Protein AF-D0LXG3-F1 (afdb_monomer_lite)

pLDDT: mean 83.16, std 20.96, range [36.25, 98.62]

Secondary structure (DSSP, 8-state):
--S------SHHHHHHHHHHTT-SHHHHHHHHHHHHHHHHHHHHTTT-TTHHHHHHHHHHHHHHHIIIIII-S--GGGT-HHHHHHHHHHHHHHHHTT--HHHHHHHHHHHHHHHHHHTSSSS------------------

InterPro domains:
  IPR009305 2-hydroxy-palmitic acid dioxygenase Mpo1-like [PF06127] (8-100)

Radius of gyration: 25.99 Å; chains: 1; bounding box: 91×29×63 Å

Structure (mmCIF, N/CA/C/O backbone):
data_AF-D0LXG3-F1
#
_entry.id   AF-D0LXG3-F1
#
loop_
_atom_site.group_PDB
_atom_site.id
_atom_site.type_symbol
_atom_site.label_atom_id
_atom_site.label_alt_id
_atom_site.label_comp_id
_atom_site.label_asym_id
_atom_site.label_entity_id
_atom_site.label_seq_id
_atom_site.pdbx_PDB_ins_code
_atom_site.Cartn_x
_atom_site.Cartn_y
_atom_site.Cartn_z
_atom_site.occupancy
_atom_site.B_iso_or_equiv
_atom_site.auth_seq_id
_atom_site.auth_comp_id
_atom_site.auth_asym_id
_atom_site.auth_atom_id
_atom_site.pdbx_PDB_model_num
ATOM 1 N N . MET A 1 1 ? 22.989 -5.362 -3.086 1.00 39.38 1 MET A N 1
ATOM 2 C CA . MET A 1 1 ? 22.054 -4.794 -4.080 1.00 39.38 1 MET A CA 1
ATOM 3 C C . MET A 1 1 ? 22.743 -3.566 -4.637 1.00 39.38 1 MET A C 1
ATOM 5 O O . MET A 1 1 ? 23.107 -2.708 -3.847 1.00 39.38 1 MET A O 1
ATOM 9 N N . SER A 1 2 ? 23.061 -3.593 -5.926 1.00 41.19 2 SER A N 1
ATOM 10 C CA . SER A 1 2 ? 24.009 -2.712 -6.619 1.00 41.19 2 SER A CA 1
AT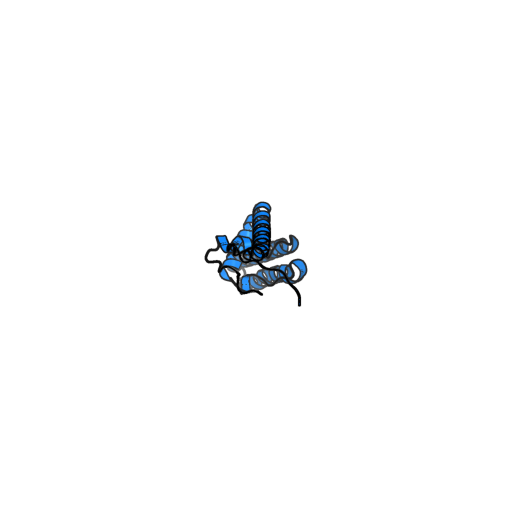OM 11 C C . SER A 1 2 ? 23.587 -1.233 -6.611 1.00 41.19 2 SER A C 1
ATOM 13 O O . SER A 1 2 ? 22.401 -0.927 -6.690 1.00 41.19 2 SER A O 1
ATOM 15 N N . GLU A 1 3 ? 24.570 -0.332 -6.531 1.00 46.12 3 GLU A N 1
ATOM 16 C CA . GLU A 1 3 ? 24.493 1.131 -6.331 1.00 46.12 3 GLU A CA 1
ATOM 17 C C . GLU A 1 3 ? 23.810 1.964 -7.444 1.00 46.12 3 GLU A C 1
ATOM 19 O O . GLU A 1 3 ? 24.046 3.161 -7.543 1.00 46.12 3 GLU A O 1
ATOM 24 N N . HIS A 1 4 ? 22.960 1.389 -8.296 1.00 50.34 4 HIS A N 1
ATOM 25 C CA . HIS A 1 4 ? 22.356 2.096 -9.440 1.00 50.34 4 HIS A CA 1
ATOM 26 C C . HIS A 1 4 ? 20.827 1.949 -9.471 1.00 50.34 4 HIS A C 1
ATOM 28 O O . HIS A 1 4 ? 20.242 1.566 -10.479 1.00 50.34 4 HIS A O 1
ATOM 34 N N . THR A 1 5 ? 20.148 2.225 -8.351 1.00 55.44 5 THR A N 1
ATOM 35 C CA . THR A 1 5 ? 18.703 2.517 -8.403 1.00 55.44 5 THR A CA 1
ATOM 36 C C . THR A 1 5 ? 18.544 4.031 -8.501 1.00 55.44 5 THR A C 1
ATOM 38 O O . THR A 1 5 ? 18.885 4.719 -7.533 1.00 55.44 5 THR A O 1
ATOM 41 N N . PRO A 1 6 ? 18.059 4.573 -9.634 1.00 60.38 6 PRO A N 1
ATOM 42 C CA . PRO A 1 6 ? 17.773 5.994 -9.756 1.00 60.38 6 PRO A CA 1
ATOM 43 C C . PRO A 1 6 ? 16.906 6.439 -8.582 1.00 60.38 6 PRO A C 1
ATOM 45 O O . PRO A 1 6 ? 15.897 5.803 -8.260 1.00 60.38 6 PRO A O 1
ATOM 48 N N . LYS A 1 7 ? 17.312 7.513 -7.904 1.00 73.62 7 LYS A N 1
ATOM 49 C CA . LYS A 1 7 ? 16.516 8.064 -6.813 1.00 73.62 7 LYS A CA 1
ATOM 50 C C . LYS A 1 7 ? 15.205 8.564 -7.406 1.00 73.62 7 LYS A C 1
ATOM 52 O O . LYS A 1 7 ? 15.197 9.559 -8.118 1.00 73.62 7 LYS A O 1
ATOM 57 N N . MET A 1 8 ? 14.112 7.878 -7.098 1.00 86.56 8 MET A N 1
ATOM 58 C CA . MET A 1 8 ? 12.776 8.320 -7.480 1.00 86.56 8 MET A CA 1
ATOM 59 C C . MET A 1 8 ? 12.483 9.623 -6.732 1.00 86.56 8 MET A C 1
ATOM 61 O O . MET A 1 8 ? 12.554 9.668 -5.500 1.00 86.56 8 MET A O 1
ATOM 65 N N . THR A 1 9 ? 12.215 10.692 -7.476 1.00 87.81 9 THR A N 1
ATOM 66 C CA . THR A 1 9 ? 11.977 12.046 -6.949 1.00 87.81 9 THR A CA 1
ATOM 67 C C . THR A 1 9 ? 10.510 12.445 -7.021 1.00 87.81 9 THR A C 1
ATOM 69 O O . THR A 1 9 ? 10.056 13.269 -6.224 1.00 87.81 9 THR A O 1
ATOM 72 N N . THR A 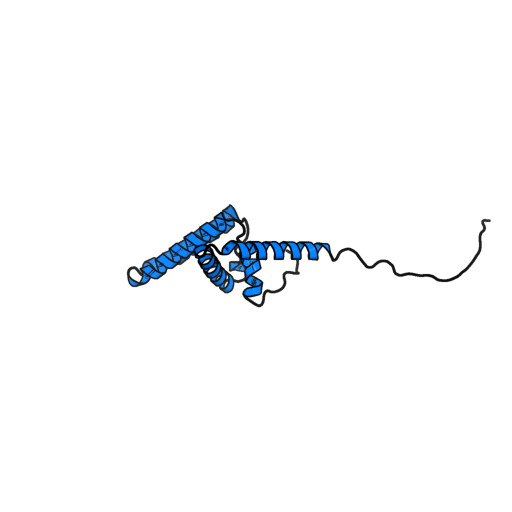1 10 ? 9.747 11.799 -7.904 1.00 93.38 10 THR A N 1
ATOM 73 C CA . THR A 1 10 ? 8.303 11.990 -8.045 1.00 93.38 10 THR A CA 1
ATOM 74 C C . THR A 1 10 ? 7.534 10.710 -7.730 1.00 93.38 10 THR A C 1
ATOM 76 O O . THR A 1 10 ? 8.053 9.593 -7.806 1.00 93.38 10 THR A O 1
ATOM 79 N N . PHE A 1 11 ? 6.253 10.854 -7.385 1.00 94.56 11 PHE A N 1
ATOM 80 C CA . PHE A 1 11 ? 5.397 9.685 -7.187 1.00 94.56 11 PHE A CA 1
ATOM 81 C C . PHE A 1 11 ? 5.169 8.926 -8.499 1.00 94.56 11 PHE A C 1
ATOM 83 O O . PHE A 1 11 ? 4.973 7.719 -8.492 1.00 94.56 11 PHE A O 1
ATOM 90 N N . GLU A 1 12 ? 5.172 9.624 -9.627 1.00 93.62 12 GLU A N 1
ATOM 91 C CA . GLU A 1 12 ? 4.917 9.073 -10.951 1.00 93.62 12 GLU A CA 1
ATOM 92 C C . GLU A 1 12 ? 6.090 8.213 -11.454 1.00 93.62 12 GLU A C 1
ATOM 94 O O . GLU A 1 12 ? 5.850 7.255 -12.193 1.00 93.62 12 GLU A O 1
ATOM 99 N N . GLU A 1 13 ? 7.314 8.507 -11.001 1.00 90.12 13 GLU A N 1
ATOM 100 C CA . GLU A 1 13 ? 8.494 7.632 -11.104 1.00 90.12 13 GLU A CA 1
ATOM 101 C C . GLU A 1 13 ? 8.405 6.441 -10.143 1.00 90.12 13 GLU A C 1
ATOM 103 O O . GLU A 1 13 ? 8.734 5.316 -10.511 1.00 90.12 13 GLU A O 1
ATOM 108 N N . PHE A 1 14 ? 7.918 6.671 -8.920 1.00 92.81 14 PHE A N 1
ATOM 109 C CA . PHE A 1 14 ? 7.747 5.621 -7.915 1.00 92.81 14 PHE A CA 1
ATOM 110 C C . PHE A 1 14 ? 6.639 4.625 -8.248 1.00 92.81 14 PHE A C 1
ATOM 112 O O . PHE A 1 14 ? 6.725 3.455 -7.888 1.00 92.81 14 PHE A O 1
ATOM 119 N N . TRP A 1 15 ? 5.582 5.069 -8.919 1.00 95.38 15 TRP A N 1
ATOM 120 C CA . TRP A 1 15 ? 4.380 4.275 -9.118 1.00 95.38 15 TRP A CA 1
ATOM 121 C C . TRP A 1 15 ? 4.635 2.969 -9.891 1.00 95.38 15 TRP A C 1
ATOM 123 O O . TRP A 1 15 ? 4.224 1.923 -9.390 1.00 95.38 15 TRP A O 1
ATOM 133 N N . PRO A 1 16 ? 5.348 2.960 -11.035 1.00 93.56 16 PRO A N 1
ATOM 134 C CA . PRO A 1 16 ? 5.723 1.717 -11.704 1.00 93.56 16 PRO A CA 1
ATOM 135 C C . PRO A 1 16 ? 6.518 0.771 -10.805 1.00 93.56 16 PRO A C 1
ATOM 137 O O . PRO A 1 16 ? 6.173 -0.403 -10.747 1.00 93.56 16 PRO A O 1
ATOM 140 N N . TYR A 1 17 ? 7.499 1.274 -10.043 1.00 91.94 17 TYR A N 1
ATOM 141 C CA . TYR A 1 17 ? 8.235 0.480 -9.052 1.00 91.94 17 TYR A CA 1
ATOM 142 C C . TYR A 1 17 ? 7.303 -0.097 -7.978 1.00 91.94 17 TYR A C 1
ATOM 144 O O . TYR A 1 17 ? 7.376 -1.278 -7.660 1.00 91.94 17 TYR A O 1
ATOM 152 N N . TYR A 1 18 ? 6.376 0.700 -7.448 1.00 95.12 18 TYR A N 1
ATOM 153 C CA . TYR A 1 18 ? 5.397 0.236 -6.470 1.00 95.12 18 TYR A CA 1
ATOM 154 C C . TYR A 1 18 ? 4.522 -0.890 -7.031 1.00 95.12 18 TYR A C 1
ATOM 156 O O . TYR A 1 18 ? 4.362 -1.919 -6.380 1.00 95.12 18 TYR A O 1
ATOM 164 N N . VAL A 1 19 ? 3.986 -0.740 -8.246 1.00 96.75 19 VAL A N 1
ATOM 165 C CA . VAL A 1 19 ? 3.174 -1.783 -8.901 1.00 96.75 19 VAL A CA 1
ATOM 166 C C . VAL A 1 19 ? 3.997 -3.050 -9.129 1.00 96.75 19 VAL A C 1
ATOM 168 O O . VAL A 1 19 ? 3.499 -4.161 -8.958 1.00 96.75 19 VAL A O 1
ATOM 171 N N . SER A 1 20 ? 5.276 -2.879 -9.443 1.00 93.25 20 SER A N 1
ATOM 172 C CA . SER A 1 20 ? 6.240 -3.959 -9.616 1.00 93.25 20 SER A CA 1
ATOM 173 C C . SER A 1 20 ? 6.494 -4.767 -8.335 1.00 93.25 20 SER A C 1
ATOM 175 O O . SER A 1 20 ? 6.876 -5.930 -8.413 1.00 93.25 20 SER A O 1
ATOM 177 N N . GLN A 1 21 ? 6.224 -4.186 -7.160 1.00 94.38 21 GLN A N 1
ATOM 178 C CA . GLN A 1 21 ? 6.247 -4.888 -5.873 1.00 94.38 21 GLN A CA 1
ATOM 179 C C . GLN A 1 21 ? 4.945 -5.641 -5.552 1.00 94.38 21 GLN A C 1
ATOM 181 O O . GLN A 1 21 ? 4.833 -6.178 -4.453 1.00 94.38 21 GLN A O 1
ATOM 186 N N . HIS A 1 22 ? 3.965 -5.649 -6.460 1.00 96.81 22 HIS A N 1
ATOM 187 C CA . HIS A 1 22 ? 2.656 -6.281 -6.278 1.00 96.81 22 HIS A CA 1
ATOM 188 C C . HIS A 1 22 ? 2.197 -6.972 -7.574 1.00 96.81 22 HIS A C 1
ATOM 190 O O . HIS A 1 22 ? 1.052 -6.806 -8.016 1.00 96.81 22 HIS A O 1
ATOM 196 N N . LEU A 1 23 ? 3.089 -7.715 -8.235 1.00 95.31 23 LEU A N 1
ATOM 197 C CA . LEU A 1 23 ? 2.780 -8.404 -9.491 1.00 95.31 23 LEU A CA 1
ATOM 198 C C . LEU A 1 23 ? 1.906 -9.642 -9.272 1.00 95.31 23 LEU A C 1
ATOM 200 O O . LEU A 1 23 ? 1.131 -10.000 -10.170 1.00 95.31 23 LEU A O 1
ATOM 204 N N . ASP A 1 24 ? 1.939 -10.246 -8.083 1.00 96.56 24 ASP A N 1
ATOM 205 C CA . ASP A 1 24 ? 1.061 -11.361 -7.748 1.00 96.56 24 ASP A CA 1
ATOM 206 C C . ASP A 1 24 ? -0.399 -10.889 -7.530 1.00 96.56 24 ASP A C 1
ATOM 208 O O . ASP A 1 24 ? -0.672 -9.976 -6.738 1.00 96.56 24 ASP A O 1
ATOM 212 N N . PRO A 1 25 ? -1.390 -11.493 -8.217 1.00 97.19 25 PRO A N 1
ATOM 213 C CA . PRO A 1 25 ? -2.789 -11.092 -8.088 1.00 97.19 25 PRO A CA 1
ATOM 214 C C . PRO A 1 25 ? -3.374 -11.351 -6.695 1.00 97.19 25 PRO A C 1
ATOM 216 O O . PRO A 1 25 ? -4.296 -10.644 -6.287 1.00 97.19 25 PRO A O 1
ATOM 219 N N . THR A 1 26 ? -2.877 -12.344 -5.958 1.00 97.62 26 THR A N 1
ATOM 220 C CA . THR A 1 26 ? -3.304 -12.624 -4.582 1.00 97.62 26 THR A CA 1
ATOM 221 C C . THR A 1 26 ? -2.744 -11.585 -3.622 1.00 97.62 26 THR A C 1
ATOM 223 O O . THR A 1 26 ? -3.495 -11.095 -2.780 1.00 97.62 26 THR A O 1
ATOM 226 N N . CYS A 1 27 ? -1.486 -11.167 -3.804 1.00 97.31 27 CYS A N 1
ATOM 227 C CA . CYS A 1 27 ? -0.907 -10.038 -3.072 1.00 97.31 27 CYS A CA 1
ATOM 228 C C . CYS A 1 27 ? -1.792 -8.783 -3.209 1.00 97.31 27 CYS A C 1
ATOM 230 O O . CYS A 1 27 ? -2.274 -8.246 -2.209 1.00 97.31 27 CYS A O 1
ATOM 232 N N . ARG A 1 28 ? -2.146 -8.391 -4.443 1.00 97.88 28 ARG A N 1
ATOM 233 C CA . ARG A 1 28 ? -3.044 -7.242 -4.686 1.00 97.88 28 ARG A CA 1
ATOM 234 C C . ARG A 1 28 ? -4.424 -7.399 -4.051 1.00 97.88 28 ARG A C 1
ATOM 236 O O . ARG A 1 28 ? -4.950 -6.440 -3.491 1.00 97.88 28 ARG A O 1
ATOM 243 N N . LYS A 1 29 ? -5.022 -8.595 -4.110 1.00 98.12 29 LYS A N 1
ATOM 244 C CA . LYS A 1 29 ? -6.319 -8.874 -3.462 1.00 98.12 29 LYS A CA 1
ATOM 245 C C . LYS A 1 29 ? -6.240 -8.722 -1.945 1.00 98.12 29 LYS A C 1
ATOM 247 O O . LYS A 1 29 ? -7.164 -8.180 -1.349 1.00 98.12 29 LYS A O 1
ATOM 252 N N . LEU A 1 30 ? -5.154 -9.175 -1.321 1.00 98.1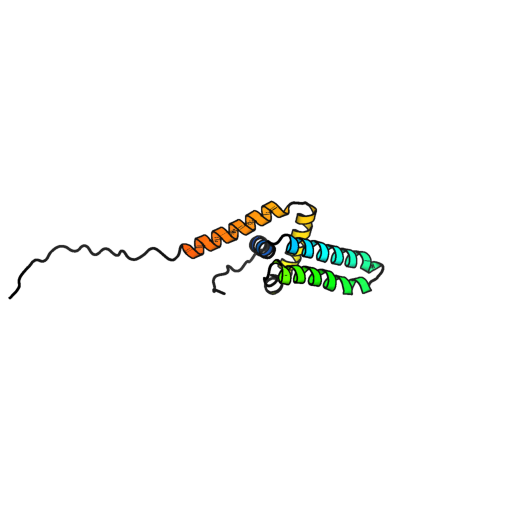2 30 LEU A N 1
ATOM 253 C CA . LEU A 1 30 ? -4.958 -9.027 0.120 1.00 98.12 30 LEU A CA 1
ATOM 254 C C . LEU A 1 30 ? -4.802 -7.556 0.507 1.00 98.12 30 LEU A C 1
ATOM 256 O O . LEU A 1 30 ? -5.472 -7.119 1.439 1.00 98.12 30 LEU A O 1
ATOM 260 N N . HIS A 1 31 ? -4.035 -6.766 -0.251 1.00 98.12 31 HIS A N 1
ATOM 261 C CA . HIS A 1 31 ? -4.000 -5.310 -0.064 1.00 98.12 31 HIS A CA 1
ATOM 262 C C . HIS A 1 31 ? -5.395 -4.700 -0.206 1.00 98.12 31 HIS A C 1
ATOM 264 O O . HIS A 1 31 ? -5.833 -3.953 0.663 1.00 98.12 31 HIS A O 1
ATOM 270 N N . PHE A 1 32 ? -6.141 -5.073 -1.248 1.00 98.44 32 PHE A N 1
ATOM 271 C CA . PHE A 1 32 ? -7.496 -4.576 -1.462 1.00 98.44 32 PHE A CA 1
ATOM 272 C C . PHE A 1 32 ? -8.421 -4.853 -0.266 1.00 98.44 32 PHE A C 1
ATOM 274 O O . PHE A 1 32 ? -9.118 -3.949 0.204 1.00 98.44 32 PHE A O 1
ATOM 281 N N . VAL A 1 33 ? -8.409 -6.084 0.254 1.00 98.44 33 VAL A N 1
ATOM 282 C CA . VAL A 1 33 ? -9.191 -6.482 1.434 1.00 98.44 33 VAL A CA 1
ATOM 283 C C . VAL A 1 33 ? -8.730 -5.716 2.674 1.00 98.44 33 VAL A C 1
ATOM 285 O O . VAL A 1 33 ? -9.563 -5.128 3.362 1.00 98.44 33 VAL A O 1
ATOM 288 N N . GLY A 1 34 ? -7.421 -5.661 2.932 1.00 97.88 34 GLY A N 1
ATOM 289 C CA . GLY A 1 34 ? -6.839 -4.946 4.069 1.00 97.88 34 GLY A CA 1
ATOM 290 C C . GLY A 1 34 ? -7.197 -3.462 4.081 1.00 97.88 34 GLY A C 1
ATOM 291 O O . GLY A 1 34 ? -7.708 -2.956 5.081 1.00 97.88 34 GLY A O 1
ATOM 292 N N . THR A 1 35 ? -7.013 -2.772 2.952 1.00 97.88 35 THR A N 1
ATOM 293 C CA . THR A 1 35 ? -7.371 -1.356 2.789 1.00 97.88 35 THR A CA 1
ATOM 294 C C . THR A 1 35 ? -8.875 -1.138 2.950 1.00 97.88 35 THR A C 1
ATOM 296 O O . THR A 1 35 ? -9.279 -0.202 3.636 1.00 97.88 35 THR A O 1
ATOM 299 N N . SER A 1 36 ? -9.719 -2.018 2.400 1.00 98.44 36 SER A N 1
ATOM 300 C CA . SER A 1 36 ? -11.180 -1.918 2.548 1.00 98.44 36 SER A CA 1
ATOM 301 C C . SER A 1 36 ? -11.624 -2.062 4.007 1.00 98.44 36 SER A C 1
ATOM 303 O O . SER A 1 36 ? -12.457 -1.289 4.479 1.00 98.44 36 SER A O 1
ATOM 305 N N . LEU A 1 37 ? -11.045 -3.013 4.747 1.00 98.25 37 LEU A N 1
ATOM 306 C CA . LEU A 1 37 ? -11.318 -3.197 6.174 1.00 98.25 37 LEU A CA 1
ATOM 307 C C . LEU A 1 37 ? -10.822 -2.010 7.006 1.00 98.25 37 LEU A C 1
ATOM 309 O O . LEU A 1 37 ? -11.530 -1.560 7.907 1.00 98.25 37 LEU A O 1
ATOM 313 N N . ALA A 1 38 ? -9.643 -1.469 6.690 1.00 97.50 38 ALA A N 1
ATOM 314 C CA . ALA A 1 38 ? -9.120 -0.273 7.344 1.00 97.50 38 ALA A CA 1
ATOM 315 C C . ALA A 1 38 ? -10.035 0.942 7.114 1.00 97.50 38 ALA A C 1
ATOM 317 O O . ALA A 1 38 ? -10.389 1.630 8.071 1.00 97.50 38 ALA A O 1
ATOM 318 N N . LEU A 1 39 ? -10.493 1.162 5.876 1.00 97.44 39 LEU A N 1
ATOM 319 C CA . LEU A 1 39 ? -11.466 2.206 5.536 1.00 97.44 39 LEU A CA 1
ATOM 320 C C . LEU A 1 39 ? -12.809 1.999 6.251 1.00 97.44 39 LEU A C 1
ATOM 322 O O . LEU A 1 39 ? -13.371 2.955 6.781 1.00 97.44 39 LEU A O 1
ATOM 326 N N . GLY A 1 40 ? -13.297 0.759 6.335 1.00 97.94 40 GLY A N 1
ATOM 327 C CA . GLY A 1 40 ? -14.495 0.422 7.107 1.00 97.94 40 GLY A CA 1
ATOM 328 C C . GLY A 1 40 ? -14.342 0.729 8.601 1.00 97.94 40 GLY A C 1
ATOM 329 O O . GLY A 1 40 ? -15.253 1.281 9.216 1.00 97.94 40 GLY A O 1
ATOM 330 N N . CYS A 1 41 ? -13.172 0.452 9.183 1.00 97.88 41 CYS A N 1
ATOM 331 C CA . CYS A 1 41 ? -12.867 0.813 10.570 1.00 97.88 41 CYS A CA 1
ATOM 332 C C . CYS A 1 41 ? -12.845 2.333 10.781 1.00 97.88 41 CYS A C 1
ATOM 334 O O . CYS A 1 41 ? -13.379 2.814 11.781 1.00 97.88 41 CYS A O 1
ATOM 336 N N . LEU A 1 42 ? -12.272 3.090 9.839 1.00 96.81 42 LEU A N 1
ATOM 337 C CA . LEU A 1 42 ? -12.286 4.555 9.870 1.00 96.81 42 LEU A CA 1
ATOM 338 C C . LEU A 1 42 ? -13.717 5.103 9.782 1.00 96.81 42 LEU A C 1
ATOM 340 O O . LEU A 1 42 ? -14.081 5.981 10.560 1.00 96.81 42 LEU A O 1
ATOM 344 N N . ALA A 1 43 ? -14.550 4.549 8.898 1.00 97.88 43 ALA A N 1
ATOM 345 C CA . ALA A 1 43 ? -15.953 4.940 8.762 1.00 97.88 43 ALA A CA 1
ATOM 346 C C . ALA A 1 43 ? -16.782 4.636 10.024 1.00 97.88 43 ALA A C 1
ATOM 348 O O . ALA A 1 43 ? -17.719 5.367 10.340 1.00 97.88 43 ALA A O 1
ATOM 349 N N . LEU A 1 44 ? -16.427 3.583 10.769 1.00 97.94 44 LEU A N 1
ATOM 350 C CA . LEU A 1 44 ? -17.088 3.201 12.018 1.00 97.94 44 LEU A CA 1
ATOM 351 C C . LEU A 1 44 ? -16.627 4.030 13.232 1.00 97.94 44 LEU A C 1
ATOM 353 O O . LEU A 1 44 ? -17.322 4.068 14.249 1.00 97.94 44 LEU A O 1
ATOM 357 N N . ALA A 1 45 ? -15.477 4.703 13.144 1.00 97.56 45 ALA A N 1
ATOM 358 C CA . ALA A 1 45 ? -14.858 5.419 14.259 1.00 97.56 45 ALA A CA 1
ATOM 359 C C . ALA A 1 45 ? -15.778 6.424 14.989 1.00 97.56 45 ALA A C 1
ATOM 361 O O . ALA A 1 45 ? -15.704 6.460 16.220 1.00 97.56 45 ALA A O 1
ATOM 362 N N . PRO A 1 46 ? -16.684 7.174 14.321 1.00 97.94 46 PRO A N 1
ATOM 363 C CA . PRO A 1 46 ? -17.626 8.064 15.008 1.00 97.94 46 PRO A CA 1
ATOM 364 C C . PRO A 1 46 ? -18.583 7.344 15.972 1.00 97.94 46 PRO A C 1
ATOM 366 O O . PRO A 1 46 ? -19.029 7.939 16.948 1.00 97.94 46 PRO A O 1
ATOM 369 N N . PHE A 1 47 ? -18.884 6.065 15.721 1.00 97.75 47 PHE A N 1
ATOM 370 C CA . PHE A 1 47 ? -19.784 5.246 16.545 1.00 97.75 47 PHE A CA 1
ATOM 371 C C . PHE A 1 47 ? -19.025 4.327 17.507 1.00 97.75 47 PHE A C 1
ATOM 373 O O . PHE A 1 47 ? -19.521 3.985 18.580 1.00 97.75 47 PHE A O 1
ATOM 380 N N . LYS A 1 48 ? -17.816 3.905 17.125 1.00 97.12 48 LYS A N 1
ATOM 381 C CA . LYS A 1 48 ? -16.953 3.020 17.910 1.00 97.12 48 LYS A CA 1
ATOM 382 C C . LYS A 1 48 ? -15.492 3.460 17.755 1.00 97.12 48 LYS A C 1
ATOM 384 O O . LYS A 1 48 ? -14.777 2.884 16.937 1.00 97.12 48 LYS A O 1
ATOM 389 N N . PRO A 1 49 ? -15.003 4.415 18.567 1.00 96.19 49 PRO A N 1
ATOM 390 C CA . PRO A 1 49 ? -13.640 4.941 18.437 1.00 96.19 49 PRO A CA 1
ATOM 391 C C . PRO A 1 49 ? -12.543 3.875 18.545 1.00 96.19 49 PRO A C 1
ATOM 393 O O . PRO A 1 49 ? -11.498 3.992 17.910 1.00 96.19 49 PRO A O 1
ATOM 396 N N . SER A 1 50 ? -12.790 2.783 19.279 1.00 96.62 50 SER A N 1
ATOM 397 C CA . SER A 1 50 ? -11.859 1.650 19.356 1.00 96.62 50 SER A CA 1
ATOM 398 C C . SER A 1 50 ? -11.635 0.932 18.020 1.00 96.62 50 SER A C 1
ATOM 400 O O . SER A 1 50 ? -10.633 0.236 17.880 1.00 96.62 50 SER A O 1
ATOM 402 N N . ALA A 1 51 ? -12.494 1.138 17.014 1.00 95.94 51 ALA A N 1
ATOM 403 C CA . ALA A 1 51 ? -12.269 0.652 15.653 1.00 95.94 51 ALA A CA 1
ATOM 404 C C . ALA A 1 51 ? -10.992 1.240 15.022 1.00 95.94 51 ALA A C 1
ATOM 406 O O . ALA A 1 51 ? -10.358 0.574 14.207 1.00 95.94 51 ALA A O 1
ATOM 407 N N . LEU A 1 52 ? -10.550 2.431 15.450 1.00 95.19 52 LEU A N 1
ATOM 408 C CA . LEU A 1 52 ? -9.295 3.033 14.982 1.00 95.19 52 LEU A CA 1
ATOM 409 C C . LEU A 1 52 ? -8.068 2.168 15.294 1.00 95.19 52 LEU A C 1
ATOM 411 O O . LEU A 1 52 ? -7.111 2.180 14.527 1.00 95.19 52 LEU A O 1
ATOM 415 N N . LEU A 1 53 ? -8.104 1.381 16.375 1.00 95.69 53 LEU A N 1
ATOM 416 C CA . LEU A 1 53 ? -7.019 0.458 16.722 1.00 95.69 53 LEU A CA 1
ATOM 417 C C . LEU A 1 53 ? -6.966 -0.750 15.777 1.00 95.69 53 LEU A C 1
ATOM 419 O O . LEU A 1 53 ? -5.894 -1.298 15.537 1.00 95.69 53 LEU A O 1
ATOM 423 N N . ALA A 1 54 ? -8.109 -1.154 15.219 1.00 95.00 54 ALA A N 1
ATOM 424 C CA . ALA A 1 54 ? -8.196 -2.273 14.286 1.00 95.00 54 ALA A CA 1
ATOM 425 C C . ALA A 1 54 ? -7.778 -1.887 12.857 1.00 95.00 54 ALA A C 1
ATOM 427 O O . ALA A 1 54 ? -7.289 -2.735 12.114 1.00 95.00 54 ALA A O 1
ATOM 428 N N . ALA A 1 55 ? -7.917 -0.611 12.479 1.00 94.25 55 ALA A N 1
ATOM 429 C CA . ALA A 1 55 ? -7.568 -0.124 11.146 1.00 94.25 55 ALA A CA 1
ATOM 430 C C . ALA A 1 55 ? -6.117 -0.452 10.716 1.00 94.25 55 ALA A C 1
ATOM 432 O O . ALA A 1 55 ? -5.955 -1.050 9.649 1.00 94.25 55 ALA A O 1
ATOM 433 N N . PRO A 1 56 ? -5.061 -0.155 11.507 1.00 92.38 56 PRO A N 1
ATOM 434 C CA . PRO A 1 56 ? -3.696 -0.528 11.133 1.00 92.38 56 PRO A CA 1
ATOM 435 C C . PRO A 1 56 ? -3.472 -2.044 11.161 1.00 92.38 56 PRO A C 1
ATOM 437 O O . PRO A 1 56 ? -2.701 -2.548 10.351 1.00 92.38 56 PRO A O 1
ATOM 440 N N . VAL A 1 57 ? -4.157 -2.782 12.043 1.00 94.94 57 VAL A N 1
ATOM 441 C CA . VAL A 1 57 ? -4.038 -4.247 12.124 1.00 94.94 57 VAL A CA 1
ATOM 442 C C . VAL A 1 57 ? -4.542 -4.895 10.838 1.00 94.94 57 VAL A C 1
ATOM 444 O O . VAL A 1 57 ? -3.850 -5.731 10.265 1.00 94.94 57 VAL A O 1
ATOM 447 N N . PHE A 1 58 ? -5.711 -4.484 10.347 1.00 94.12 58 PHE A N 1
ATOM 448 C CA . PHE A 1 58 ? -6.233 -5.000 9.085 1.00 94.12 58 PHE A CA 1
ATOM 449 C C . PHE A 1 58 ? -5.438 -4.499 7.881 1.00 94.12 58 PHE A C 1
ATOM 451 O O . PHE A 1 58 ? -5.089 -5.301 7.019 1.00 94.12 58 PHE A O 1
ATOM 458 N N . GLY A 1 59 ? -5.098 -3.209 7.830 1.00 90.69 59 GLY A N 1
ATOM 459 C CA . GLY A 1 59 ? -4.304 -2.659 6.731 1.00 90.69 59 GLY A CA 1
ATOM 460 C C . GLY A 1 59 ? -2.968 -3.389 6.573 1.00 90.69 59 GLY A C 1
ATOM 461 O O . GLY A 1 59 ? -2.718 -4.013 5.542 1.00 90.69 59 GLY A O 1
ATOM 462 N N . TYR A 1 60 ? -2.137 -3.381 7.618 1.00 92.06 60 TYR A N 1
ATOM 463 C CA . TYR A 1 60 ? -0.805 -3.982 7.559 1.00 92.06 60 TYR A CA 1
ATOM 464 C C . TYR A 1 60 ? -0.830 -5.507 7.584 1.00 92.06 60 TYR A C 1
ATOM 466 O O . TYR A 1 60 ? -0.039 -6.124 6.878 1.00 92.06 60 TYR A O 1
ATOM 474 N N . GLY A 1 61 ? -1.729 -6.132 8.350 1.00 94.56 61 GLY A N 1
ATOM 475 C CA . GLY A 1 61 ? -1.773 -7.588 8.479 1.00 94.56 61 GLY A CA 1
ATOM 476 C C . GLY A 1 61 ? -2.005 -8.286 7.139 1.00 94.56 61 GLY A C 1
ATOM 477 O O . GLY A 1 61 ? -1.254 -9.190 6.773 1.00 94.56 61 GLY A O 1
ATOM 478 N N . PHE A 1 62 ? -2.997 -7.828 6.370 1.00 96.50 62 PHE A N 1
ATOM 479 C CA . PHE A 1 62 ? -3.272 -8.392 5.049 1.00 96.50 62 PHE A CA 1
ATOM 480 C C . PHE A 1 62 ? -2.204 -8.003 4.017 1.00 96.50 62 PHE A C 1
ATOM 482 O O . PHE A 1 62 ? -1.769 -8.865 3.253 1.00 96.50 62 PHE A O 1
ATOM 489 N N . ALA A 1 63 ? -1.735 -6.750 4.020 1.00 94.56 63 ALA A N 1
ATOM 490 C CA . ALA A 1 63 ? -0.680 -6.301 3.111 1.00 94.56 63 ALA A CA 1
ATOM 491 C C . ALA A 1 63 ? 0.614 -7.113 3.288 1.00 94.56 63 ALA A C 1
ATOM 493 O O . ALA A 1 63 ? 1.163 -7.678 2.342 1.00 94.56 63 ALA A O 1
ATOM 494 N N . TRP A 1 64 ? 1.07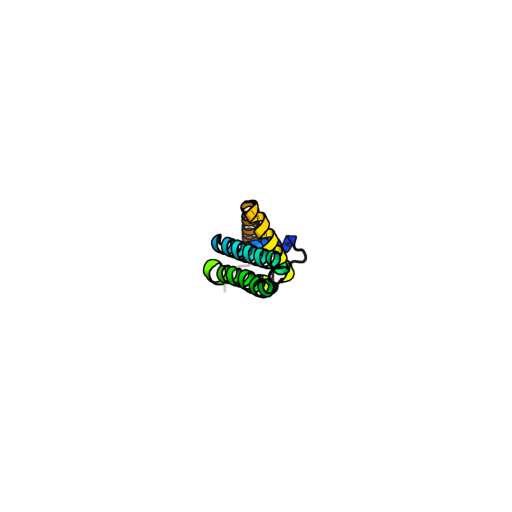5 -7.262 4.529 1.00 94.56 64 TRP A N 1
ATOM 495 C CA . TRP A 1 64 ? 2.284 -8.022 4.830 1.00 94.56 64 TRP A CA 1
ATOM 496 C C . TRP A 1 64 ? 2.128 -9.514 4.562 1.00 94.56 64 TRP A C 1
ATOM 498 O O . TRP A 1 64 ? 3.094 -10.133 4.127 1.00 94.56 64 TRP A O 1
ATOM 508 N N . ALA A 1 65 ? 0.940 -10.096 4.751 1.00 96.44 65 ALA A N 1
ATOM 509 C CA . ALA A 1 65 ? 0.682 -11.472 4.327 1.00 96.44 65 ALA A CA 1
ATOM 510 C C . ALA A 1 65 ? 0.821 -11.629 2.802 1.00 96.44 65 ALA A C 1
ATOM 512 O O . ALA A 1 65 ? 1.412 -12.605 2.342 1.00 96.44 65 ALA A O 1
ATOM 513 N N . GLY A 1 66 ? 0.341 -10.649 2.026 1.00 96.19 66 GLY A N 1
ATOM 514 C CA . GLY A 1 66 ? 0.536 -10.577 0.576 1.00 96.19 66 GLY A CA 1
ATOM 515 C C . GLY A 1 66 ? 2.014 -10.596 0.193 1.00 96.19 66 GLY A C 1
ATOM 516 O O . GLY A 1 66 ? 2.463 -11.485 -0.536 1.00 96.19 66 GLY A O 1
ATOM 517 N N . HIS A 1 67 ? 2.782 -9.672 0.766 1.00 96.88 67 HIS A N 1
ATOM 518 C CA . HIS A 1 67 ? 4.218 -9.578 0.524 1.00 96.88 67 HIS A CA 1
ATOM 519 C C . HIS A 1 67 ? 4.993 -10.819 0.980 1.00 96.88 67 HIS A C 1
ATOM 521 O O . HIS A 1 67 ? 5.841 -11.312 0.247 1.00 96.88 67 HIS A O 1
ATOM 527 N N . ALA A 1 68 ? 4.719 -11.352 2.171 1.00 95.75 68 ALA A N 1
ATOM 528 C CA . ALA A 1 68 ? 5.509 -12.443 2.737 1.00 95.75 68 ALA A CA 1
ATOM 529 C C . ALA A 1 68 ? 5.212 -13.804 2.090 1.00 95.75 68 ALA A C 1
ATOM 531 O O . ALA A 1 68 ? 6.131 -14.596 1.887 1.00 95.75 68 ALA A O 1
ATOM 532 N N . LEU A 1 69 ? 3.941 -14.094 1.788 1.00 96.94 69 LEU A N 1
ATOM 533 C CA . LEU A 1 69 ? 3.519 -15.424 1.334 1.00 96.94 69 LEU A CA 1
ATOM 534 C C . LEU A 1 69 ? 3.486 -15.551 -0.191 1.00 96.94 69 LEU A C 1
ATOM 536 O O . LEU A 1 69 ? 3.799 -16.623 -0.712 1.00 96.94 69 LEU A O 1
ATOM 540 N N . PHE A 1 70 ? 3.119 -14.479 -0.897 1.00 96.06 70 PHE A N 1
ATOM 541 C CA . PHE A 1 70 ? 2.874 -14.521 -2.340 1.00 96.06 70 PHE A CA 1
ATOM 542 C C . PHE A 1 70 ? 3.990 -13.839 -3.123 1.00 96.06 70 PHE A C 1
ATOM 544 O O . PHE A 1 70 ? 4.645 -14.487 -3.934 1.00 96.06 70 PHE A O 1
ATOM 551 N N . GLU A 1 71 ? 4.258 -12.567 -2.833 1.00 93.31 71 GLU A N 1
ATOM 552 C CA . GLU A 1 71 ? 5.252 -11.797 -3.590 1.00 93.31 71 GLU A CA 1
ATOM 553 C C . GLU A 1 71 ? 6.699 -12.149 -3.202 1.00 93.31 71 GLU A C 1
ATOM 555 O O . GLU A 1 71 ? 7.608 -12.114 -4.026 1.00 93.31 71 GLU A O 1
ATOM 560 N N . LYS A 1 72 ? 6.918 -12.528 -1.939 1.00 94.44 72 LYS A N 1
ATOM 561 C CA . LYS A 1 72 ? 8.225 -12.857 -1.346 1.00 94.44 72 LYS A CA 1
ATOM 562 C C . LYS A 1 72 ? 9.252 -11.725 -1.467 1.00 94.44 72 LYS A C 1
ATOM 564 O O . LYS A 1 72 ? 10.450 -11.972 -1.600 1.00 94.44 72 LYS A O 1
ATOM 569 N N . ASN A 1 73 ? 8.793 -10.480 -1.370 1.00 92.50 73 ASN A N 1
ATOM 570 C CA . ASN A 1 73 ? 9.633 -9.284 -1.355 1.00 92.50 73 ASN A CA 1
ATOM 571 C C . ASN A 1 73 ? 9.479 -8.506 -0.038 1.00 92.50 73 ASN A C 1
ATOM 573 O O . ASN A 1 73 ? 8.695 -8.852 0.849 1.00 92.50 73 ASN A O 1
ATOM 577 N N . ARG A 1 74 ? 10.275 -7.443 0.109 1.00 90.00 74 ARG A N 1
ATOM 578 C CA . ARG A 1 74 ? 10.110 -6.488 1.206 1.00 90.00 74 ARG A CA 1
ATOM 579 C C . ARG A 1 74 ? 9.166 -5.364 0.765 1.00 90.00 74 ARG A C 1
ATOM 581 O O . ARG A 1 74 ? 9.401 -4.799 -0.299 1.00 90.00 74 ARG A O 1
ATOM 588 N N . PRO A 1 75 ? 8.165 -4.993 1.584 1.00 91.38 75 PRO A N 1
ATOM 589 C CA . PRO A 1 75 ? 7.273 -3.878 1.291 1.00 91.38 75 PRO A CA 1
ATOM 590 C C . PRO A 1 75 ? 8.026 -2.582 0.964 1.00 91.38 75 PRO A C 1
ATOM 592 O O . PRO A 1 75 ? 8.925 -2.175 1.707 1.00 91.38 75 PRO A O 1
ATOM 595 N N . ALA A 1 76 ? 7.588 -1.879 -0.083 1.00 87.50 76 ALA A N 1
ATOM 596 C CA . ALA A 1 76 ? 8.119 -0.562 -0.456 1.00 87.50 76 ALA A CA 1
ATOM 597 C C . ALA A 1 76 ? 7.935 0.494 0.654 1.00 87.50 76 ALA A C 1
ATOM 599 O O . ALA A 1 76 ? 8.646 1.497 0.695 1.00 87.50 76 ALA A O 1
ATOM 600 N N . THR A 1 77 ? 7.029 0.256 1.608 1.00 86.50 77 THR A N 1
ATOM 601 C CA . THR A 1 77 ? 6.800 1.134 2.764 1.00 86.50 77 THR A CA 1
ATOM 602 C C . THR A 1 77 ? 8.069 1.366 3.585 1.00 86.50 77 THR A C 1
ATOM 604 O O . THR A 1 77 ? 8.216 2.431 4.179 1.00 86.50 77 THR A O 1
ATOM 607 N N . PHE A 1 78 ? 9.014 0.419 3.586 1.00 89.31 78 PHE A N 1
ATOM 608 C CA . PHE A 1 78 ? 10.287 0.572 4.296 1.00 89.31 78 PHE A CA 1
ATOM 609 C C . PHE A 1 78 ? 11.266 1.541 3.618 1.00 89.31 78 PHE A C 1
ATOM 611 O O . PHE A 1 78 ? 12.201 1.998 4.270 1.00 89.31 78 PHE A O 1
ATOM 618 N N . THR A 1 79 ? 11.062 1.870 2.340 1.00 85.75 79 THR A N 1
ATOM 619 C CA . THR A 1 79 ? 11.903 2.815 1.589 1.00 85.75 79 THR A CA 1
ATOM 620 C C . THR A 1 79 ? 11.184 4.139 1.339 1.00 85.75 79 THR A C 1
ATOM 622 O O . THR A 1 79 ? 11.764 5.202 1.549 1.00 85.75 79 THR A O 1
ATOM 625 N N . HIS A 1 80 ? 9.903 4.097 0.963 1.00 89.69 80 HIS A N 1
ATOM 626 C CA . HIS A 1 80 ? 9.083 5.276 0.683 1.00 89.69 80 HIS A CA 1
ATOM 627 C C . HIS A 1 80 ? 7.721 5.175 1.395 1.00 89.69 80 HIS A C 1
ATOM 629 O O . HIS A 1 80 ? 6.716 4.856 0.755 1.00 89.69 80 HIS A O 1
ATOM 635 N N . PRO A 1 81 ? 7.634 5.450 2.711 1.00 92.56 81 PRO A N 1
ATOM 636 C CA . PRO A 1 81 ? 6.426 5.181 3.498 1.00 92.56 81 PRO A CA 1
ATOM 637 C C . PRO A 1 81 ? 5.200 5.972 3.022 1.00 92.56 81 PRO A C 1
ATOM 639 O O . PRO A 1 81 ? 4.138 5.395 2.797 1.00 92.56 81 PRO A O 1
ATOM 642 N N . LEU A 1 82 ? 5.344 7.284 2.799 1.00 95.50 82 LEU A N 1
ATOM 643 C CA . LEU A 1 82 ? 4.230 8.138 2.362 1.00 95.50 82 LEU A CA 1
ATOM 644 C C . LEU A 1 82 ? 3.767 7.812 0.938 1.00 95.50 82 LEU A C 1
ATOM 646 O O . LEU A 1 82 ? 2.571 7.835 0.648 1.00 95.50 82 LEU A O 1
ATOM 650 N N . TRP A 1 83 ? 4.702 7.495 0.042 1.00 96.25 83 TRP A N 1
ATOM 651 C CA . TRP A 1 83 ? 4.349 7.104 -1.319 1.00 96.25 83 TRP A CA 1
ATOM 652 C C . TRP A 1 83 ? 3.751 5.708 -1.377 1.00 96.25 83 TRP A C 1
ATOM 654 O O . TRP A 1 83 ? 2.841 5.499 -2.167 1.00 96.25 83 TRP A O 1
ATOM 664 N N . SER A 1 84 ? 4.180 4.786 -0.518 1.00 95.31 84 SER A N 1
ATOM 665 C CA . SER A 1 84 ? 3.571 3.457 -0.427 1.00 95.31 84 SER A CA 1
ATOM 666 C C . SER A 1 84 ? 2.132 3.548 0.061 1.00 95.31 84 SER A C 1
ATOM 668 O O . SER A 1 84 ? 1.259 2.952 -0.555 1.00 95.31 84 SER A O 1
ATOM 670 N N . LEU A 1 85 ? 1.849 4.401 1.053 1.00 95.44 85 LEU A N 1
ATOM 671 C CA . LEU A 1 85 ? 0.475 4.667 1.484 1.00 95.44 85 LEU A CA 1
ATOM 672 C C . LEU A 1 85 ? -0.380 5.265 0.350 1.00 95.44 85 LEU A C 1
ATOM 674 O O . LEU A 1 85 ? -1.499 4.816 0.109 1.00 95.44 85 LEU A O 1
ATOM 678 N N . ARG A 1 86 ? 0.145 6.257 -0.389 1.00 97.75 86 ARG A N 1
ATOM 679 C CA . ARG A 1 86 ? -0.528 6.795 -1.591 1.00 97.75 86 ARG A CA 1
ATOM 680 C C . ARG A 1 86 ? -0.724 5.708 -2.657 1.00 97.75 86 ARG A C 1
ATOM 682 O O . ARG A 1 86 ? -1.759 5.689 -3.323 1.00 97.75 86 ARG A O 1
ATOM 689 N N . GLY A 1 87 ? 0.259 4.824 -2.811 1.00 97.75 87 GLY A N 1
ATOM 690 C CA . GLY A 1 87 ? 0.243 3.670 -3.701 1.00 97.75 87 GLY A CA 1
ATOM 691 C C . GLY A 1 87 ? -0.875 2.696 -3.352 1.00 97.75 87 GLY A C 1
ATOM 692 O O . GLY A 1 87 ? -1.648 2.350 -4.240 1.00 97.75 87 GLY A O 1
ATOM 693 N N . ASP A 1 88 ? -1.042 2.360 -2.070 1.00 97.19 88 ASP A N 1
ATOM 694 C CA . ASP A 1 88 ? -2.103 1.469 -1.588 1.00 97.19 88 ASP A CA 1
ATOM 695 C C . ASP A 1 88 ? -3.485 2.018 -1.953 1.00 97.19 88 ASP A C 1
ATOM 697 O O . ASP A 1 88 ? -4.313 1.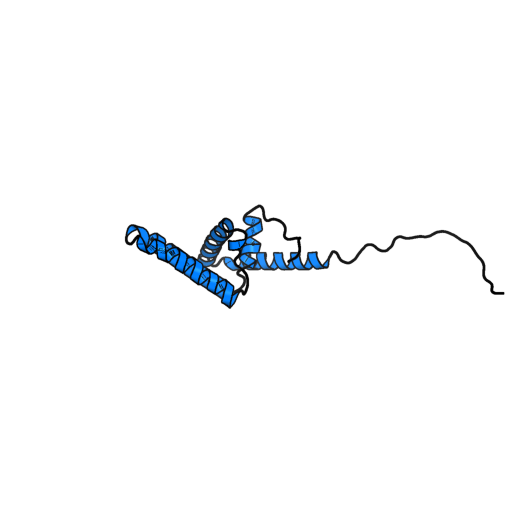298 -2.510 1.00 97.19 88 ASP A O 1
ATOM 701 N N . PHE A 1 89 ? -3.729 3.316 -1.737 1.00 98.00 89 PHE A N 1
ATOM 702 C CA . PHE A 1 89 ? -4.998 3.939 -2.123 1.00 98.00 89 PHE A CA 1
ATOM 703 C C . PHE A 1 89 ? -5.197 4.004 -3.642 1.00 98.00 89 PHE A C 1
ATOM 705 O O . PHE A 1 89 ? -6.305 3.751 -4.122 1.00 98.00 89 PHE A O 1
ATOM 712 N N . ARG A 1 90 ? -4.147 4.315 -4.417 1.00 98.44 90 ARG A N 1
ATOM 713 C CA . ARG A 1 90 ? -4.228 4.330 -5.888 1.00 98.44 90 ARG A CA 1
ATOM 714 C C . ARG A 1 90 ? -4.507 2.932 -6.439 1.00 98.44 90 ARG A C 1
ATOM 716 O O . ARG A 1 90 ? -5.381 2.789 -7.290 1.00 98.44 90 ARG A O 1
ATOM 723 N N . MET A 1 91 ? -3.810 1.911 -5.945 1.00 98.44 91 MET A N 1
ATOM 724 C CA . MET A 1 91 ? -4.019 0.515 -6.327 1.00 98.44 91 MET A CA 1
ATOM 725 C C . MET A 1 91 ? -5.410 0.031 -5.919 1.00 98.44 91 MET A C 1
ATOM 727 O O . MET A 1 91 ? -6.093 -0.592 -6.731 1.00 98.44 91 MET A O 1
ATOM 731 N N . TRP A 1 92 ? -5.864 0.352 -4.704 1.00 98.56 92 TRP A N 1
ATOM 732 C CA . TRP A 1 92 ? -7.217 0.040 -4.245 1.00 98.56 92 TRP A CA 1
ATOM 733 C C . TRP A 1 92 ? -8.274 0.645 -5.178 1.00 98.56 92 TRP A C 1
ATOM 735 O O . TRP A 1 92 ? -9.162 -0.065 -5.648 1.00 98.56 92 TRP A O 1
ATOM 745 N N . TRP A 1 93 ? -8.129 1.924 -5.536 1.00 98.62 93 TRP A N 1
ATOM 746 C CA . TRP A 1 93 ? -9.052 2.616 -6.437 1.00 98.62 93 TRP A CA 1
ATOM 747 C C . TRP A 1 93 ? -9.052 2.035 -7.855 1.00 98.62 93 TRP A C 1
ATOM 749 O O . TRP A 1 93 ? -10.111 1.773 -8.423 1.00 98.62 93 TRP A O 1
ATOM 759 N N . LEU A 1 94 ? -7.878 1.778 -8.431 1.00 98.44 94 LEU A N 1
ATOM 760 C CA . LEU A 1 94 ? -7.772 1.150 -9.749 1.00 98.44 94 LEU A CA 1
ATOM 761 C C . LEU A 1 94 ? -8.313 -0.282 -9.747 1.00 98.44 94 LEU A C 1
ATOM 763 O O . LEU A 1 94 ? -8.917 -0.700 -10.733 1.00 98.44 94 LEU A O 1
ATOM 767 N N . THR A 1 95 ? -8.160 -1.011 -8.642 1.00 97.94 95 THR A N 1
ATOM 768 C CA . THR A 1 95 ? -8.760 -2.339 -8.461 1.00 97.94 95 THR A CA 1
ATOM 769 C C . THR A 1 95 ? -10.285 -2.246 -8.429 1.00 97.94 95 THR A C 1
ATOM 771 O O . THR A 1 95 ? -10.933 -2.991 -9.159 1.00 97.94 95 THR A O 1
ATOM 774 N N . CYS A 1 96 ? -10.863 -1.281 -7.696 1.00 97.50 96 CYS A N 1
ATOM 775 C CA . CYS A 1 96 ? -12.306 -0.993 -7.731 1.00 97.50 96 CYS A CA 1
ATOM 776 C C . CYS A 1 96 ? -12.815 -0.723 -9.156 1.00 97.50 96 CYS A C 1
ATOM 778 O O . CYS A 1 96 ? -13.926 -1.110 -9.500 1.00 97.50 96 CYS A O 1
ATOM 780 N N . GLN A 1 97 ? -12.009 -0.053 -9.983 1.00 97.94 97 GLN A N 1
ATOM 781 C CA . GLN A 1 97 ? -12.362 0.289 -11.362 1.00 97.94 97 GLN A CA 1
ATOM 782 C C . GLN A 1 97 ? -12.055 -0.821 -12.381 1.00 97.94 97 GLN A C 1
ATOM 784 O O . GLN A 1 97 ? -12.395 -0.664 -13.550 1.00 97.94 97 GLN A O 1
ATOM 789 N N . GLY A 1 98 ? -11.374 -1.903 -11.987 1.00 97.19 98 GLY A N 1
ATOM 790 C CA . GLY A 1 98 ? -10.886 -2.920 -12.926 1.00 97.19 98 GLY A CA 1
ATOM 791 C C . GLY A 1 98 ? -9.793 -2.414 -13.880 1.00 97.19 98 GLY A C 1
ATOM 792 O O . GLY A 1 98 ? -9.659 -2.916 -14.989 1.00 97.19 98 GLY A O 1
ATOM 793 N N . ARG A 1 99 ? -9.013 -1.403 -13.473 1.00 97.44 99 ARG A N 1
ATOM 794 C CA . ARG A 1 99 ? -8.033 -0.681 -14.312 1.00 97.44 99 ARG A CA 1
ATOM 795 C C . ARG A 1 99 ? -6.574 -0.946 -13.931 1.00 97.44 99 ARG A C 1
ATOM 797 O O . ARG A 1 99 ? -5.710 -0.123 -14.213 1.00 97.44 99 ARG A O 1
ATOM 804 N N . MET A 1 100 ? -6.292 -2.072 -13.278 1.00 97.69 100 MET A N 1
ATOM 805 C CA . MET A 1 100 ? -4.917 -2.430 -12.902 1.00 97.69 100 MET A CA 1
ATOM 806 C C . MET A 1 100 ? -4.078 -2.938 -14.075 1.00 97.69 100 MET A C 1
ATOM 808 O O . MET A 1 100 ? -2.866 -2.756 -14.053 1.00 97.69 100 MET A O 1
ATOM 812 N N . GLU A 1 101 ? -4.700 -3.536 -15.094 1.00 97.19 101 GLU A N 1
ATOM 813 C CA . GLU A 1 101 ? -3.975 -4.199 -16.187 1.00 97.19 101 GLU A CA 1
ATOM 814 C C . GLU A 1 101 ? -2.964 -3.284 -16.901 1.00 97.19 101 GLU A C 1
ATOM 816 O O . GLU A 1 101 ? -1.792 -3.650 -16.970 1.00 97.19 101 GLU A O 1
ATOM 821 N N . PRO A 1 102 ? -3.320 -2.053 -17.327 1.00 97.19 102 PRO A N 1
ATOM 822 C CA . PRO A 1 102 ? -2.359 -1.180 -18.006 1.00 97.19 102 PRO A CA 1
ATOM 823 C C . PRO A 1 102 ? -1.166 -0.781 -17.125 1.00 97.19 102 PRO A C 1
ATOM 825 O O . PRO A 1 102 ? -0.067 -0.550 -17.622 1.00 97.19 102 PRO A O 1
ATOM 828 N N . GLU A 1 103 ? -1.372 -0.691 -15.810 1.00 97.38 103 GLU A N 1
ATOM 829 C CA . GLU A 1 103 ? -0.318 -0.321 -14.862 1.00 97.38 103 GLU A CA 1
ATOM 830 C C . GLU A 1 103 ? 0.629 -1.500 -14.600 1.00 97.38 103 GLU A C 1
ATOM 832 O O . GLU A 1 103 ? 1.831 -1.293 -14.432 1.00 97.38 103 GLU A O 1
ATOM 837 N N . LEU A 1 104 ? 0.111 -2.736 -14.615 1.00 96.88 104 LEU A N 1
ATOM 838 C CA . LEU A 1 104 ? 0.922 -3.954 -14.551 1.00 96.88 104 LEU A CA 1
ATOM 839 C C . LEU A 1 104 ? 1.809 -4.077 -15.790 1.00 96.88 104 LEU A C 1
ATOM 841 O O . LEU A 1 104 ? 3.005 -4.317 -15.649 1.00 96.88 104 LEU A O 1
ATOM 845 N N . GLU A 1 105 ? 1.253 -3.847 -16.980 1.00 95.75 105 GLU A N 1
ATOM 846 C CA . GLU A 1 105 ? 2.022 -3.860 -18.228 1.00 95.75 105 GLU A CA 1
ATOM 847 C C . GLU A 1 105 ? 3.121 -2.795 -18.227 1.00 95.75 105 GLU A C 1
ATOM 849 O O . GLU A 1 105 ? 4.278 -3.092 -18.524 1.00 95.75 105 GLU A O 1
ATOM 854 N N . ARG A 1 106 ? 2.809 -1.573 -17.778 1.00 93.25 106 ARG A N 1
ATOM 855 C CA . ARG A 1 106 ? 3.811 -0.511 -17.612 1.00 93.25 106 ARG A CA 1
ATOM 856 C C . ARG A 1 106 ? 4.925 -0.904 -16.634 1.00 93.25 106 ARG A C 1
ATOM 858 O O . ARG A 1 106 ? 6.093 -0.629 -16.899 1.00 93.25 106 ARG A O 1
ATOM 865 N N . ALA A 1 107 ? 4.587 -1.535 -15.509 1.00 92.50 107 ALA A N 1
ATOM 866 C CA . ALA A 1 107 ? 5.574 -1.981 -14.527 1.00 92.50 107 ALA A CA 1
ATOM 867 C C . ALA A 1 107 ? 6.462 -3.117 -15.065 1.00 92.50 107 ALA A C 1
ATOM 869 O O . ALA A 1 107 ? 7.670 -3.125 -14.825 1.00 92.50 107 ALA A O 1
ATOM 870 N N . ARG A 1 108 ? 5.887 -4.054 -15.830 1.00 90.81 108 ARG A N 1
ATOM 871 C CA . ARG A 1 108 ? 6.635 -5.124 -16.511 1.00 90.81 108 ARG A CA 1
ATOM 872 C C . ARG A 1 108 ? 7.582 -4.563 -17.571 1.00 90.81 108 ARG A C 1
ATOM 874 O O . ARG A 1 108 ? 8.736 -4.982 -17.616 1.00 90.81 108 ARG A O 1
ATOM 881 N N . ALA A 1 109 ? 7.120 -3.602 -18.373 1.00 88.62 109 ALA A N 1
ATOM 882 C CA . ALA A 1 109 ? 7.933 -2.939 -19.391 1.00 88.62 109 ALA A CA 1
ATOM 883 C C . ALA A 1 109 ? 9.144 -2.223 -18.773 1.00 88.62 109 ALA A C 1
ATOM 885 O O . ALA A 1 109 ? 10.266 -2.429 -19.223 1.00 88.62 109 ALA A O 1
ATOM 886 N N . MET A 1 110 ? 8.944 -1.486 -17.673 1.00 81.38 110 MET A N 1
ATOM 887 C CA . MET A 1 110 ? 10.037 -0.831 -16.942 1.00 81.38 110 MET A CA 1
ATOM 888 C C . MET A 1 110 ? 11.118 -1.828 -16.492 1.00 81.38 110 MET A C 1
ATOM 890 O O . MET A 1 110 ? 12.310 -1.550 -16.606 1.00 81.38 110 MET A O 1
ATOM 894 N N . PHE A 1 111 ? 10.720 -3.000 -15.986 1.00 73.44 111 PHE A N 1
ATOM 895 C CA . PHE A 1 111 ? 11.680 -4.039 -15.612 1.00 73.44 111 PHE A CA 1
ATOM 896 C C . PHE A 1 111 ? 12.416 -4.623 -16.817 1.00 73.44 111 PHE A C 1
ATOM 898 O O . PHE A 1 111 ? 13.618 -4.863 -16.723 1.00 73.44 111 PHE A O 1
ATOM 905 N N . ALA A 1 112 ? 11.725 -4.849 -17.935 1.00 78.31 112 ALA A N 1
ATOM 906 C CA . ALA A 1 112 ? 12.353 -5.342 -19.157 1.00 78.31 112 ALA A CA 1
ATOM 907 C C . ALA A 1 112 ? 13.404 -4.352 -19.687 1.00 78.31 112 ALA A C 1
ATOM 909 O O . ALA A 1 112 ? 14.515 -4.764 -20.011 1.00 78.31 112 ALA A O 1
ATOM 910 N N . GLU A 1 113 ? 13.090 -3.054 -19.697 1.00 76.69 113 GLU A N 1
ATOM 911 C CA . GLU A 1 113 ? 14.021 -1.987 -20.085 1.00 76.69 113 GLU A CA 1
ATOM 912 C C . GLU A 1 113 ? 15.229 -1.899 -19.141 1.00 76.69 113 GLU A C 1
ATOM 914 O O . GLU A 1 113 ? 16.363 -1.819 -19.609 1.00 76.69 113 GLU A O 1
ATOM 919 N N . TYR A 1 114 ? 15.018 -1.987 -17.821 1.00 68.06 114 TYR A N 1
ATOM 920 C CA . TYR A 1 114 ? 16.113 -2.008 -16.842 1.00 68.06 114 TYR A CA 1
ATOM 921 C C . TYR A 1 114 ? 17.055 -3.200 -17.054 1.00 68.06 114 TYR A C 1
ATOM 923 O O . TYR A 1 114 ? 18.275 -3.040 -17.043 1.00 68.06 114 TYR A O 1
ATOM 931 N N . MET A 1 115 ? 16.500 -4.395 -17.281 1.00 62.97 115 MET A N 1
ATOM 932 C CA . MET A 1 115 ? 17.296 -5.598 -17.535 1.00 62.97 115 MET A CA 1
ATOM 933 C C . MET A 1 115 ? 18.043 -5.522 -18.871 1.00 62.97 115 MET A C 1
ATOM 935 O O . MET A 1 115 ? 19.191 -5.949 -18.933 1.00 62.97 115 MET A O 1
ATOM 939 N N . ALA A 1 116 ? 17.431 -4.946 -19.911 1.00 72.50 116 ALA A N 1
ATOM 940 C CA . ALA A 1 116 ? 18.074 -4.734 -21.206 1.00 72.50 116 ALA A CA 1
ATOM 941 C C . 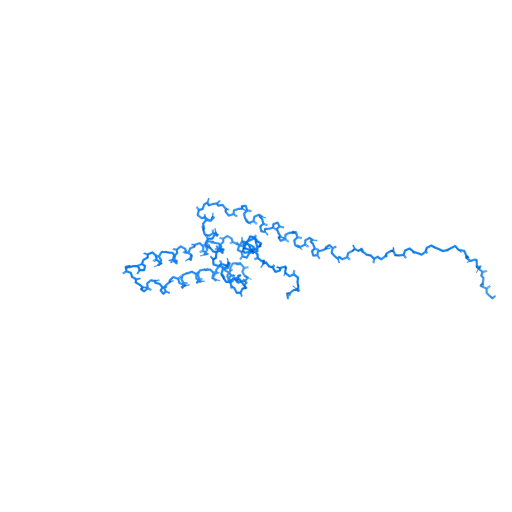ALA A 1 116 ? 19.220 -3.707 -21.129 1.00 72.50 116 ALA A C 1
ATOM 943 O O . ALA A 1 116 ? 20.288 -3.931 -21.700 1.00 72.50 116 ALA A O 1
ATOM 944 N N . GLY A 1 117 ? 19.036 -2.616 -20.378 1.00 63.34 117 GLY A N 1
ATOM 945 C CA . GLY A 1 117 ? 20.083 -1.620 -20.127 1.00 63.34 117 GLY A CA 1
ATOM 946 C C . GLY A 1 117 ? 21.252 -2.181 -19.313 1.00 63.34 117 GLY A C 1
ATOM 947 O O . GLY A 1 117 ? 22.404 -1.945 -19.656 1.00 63.34 117 GLY A O 1
ATOM 948 N N . ALA A 1 118 ? 20.973 -3.013 -18.304 1.00 57.62 118 ALA A N 1
ATOM 949 C CA . ALA A 1 118 ? 22.003 -3.680 -17.502 1.00 57.62 118 ALA A CA 1
ATOM 950 C C . ALA A 1 118 ? 22.841 -4.703 -18.297 1.00 57.62 118 ALA A C 1
ATOM 952 O O . ALA A 1 118 ? 23.953 -5.032 -17.890 1.00 57.62 118 ALA A O 1
ATOM 953 N N . THR A 1 119 ? 22.326 -5.207 -19.423 1.00 57.56 119 THR A N 1
ATOM 954 C CA . THR A 1 119 ? 23.075 -6.074 -20.348 1.00 57.56 119 THR A CA 1
ATOM 955 C C . THR A 1 119 ? 23.836 -5.308 -21.437 1.00 57.56 119 THR A C 1
ATOM 957 O O . THR A 1 119 ? 24.635 -5.918 -22.139 1.00 57.56 119 THR A O 1
ATOM 960 N N . GLY A 1 120 ? 23.599 -3.999 -21.590 1.00 51.19 120 GLY A N 1
ATOM 961 C CA . GLY A 1 120 ? 24.131 -3.175 -22.684 1.00 51.19 120 GLY A CA 1
ATOM 962 C C . GLY A 1 120 ? 25.438 -2.424 -22.396 1.00 51.19 120 GLY A C 1
ATOM 963 O O . GLY A 1 120 ? 26.006 -1.860 -23.322 1.00 51.19 120 GLY A O 1
ATOM 964 N N . GLU A 1 121 ? 25.946 -2.421 -21.160 1.00 50.50 121 GLU A N 1
ATOM 965 C CA . GLU A 1 121 ? 27.195 -1.722 -20.781 1.00 50.50 121 GLU A CA 1
ATOM 966 C C . GLU A 1 121 ? 28.440 -2.644 -20.767 1.00 50.50 121 GLU A C 1
ATOM 968 O O . GLU A 1 121 ? 29.405 -2.389 -20.050 1.00 50.50 121 GLU A O 1
ATOM 973 N N . GLY A 1 122 ? 28.424 -3.745 -21.530 1.00 46.16 122 GLY A N 1
ATOM 974 C CA . GLY A 1 122 ? 29.488 -4.762 -21.524 1.00 46.16 122 GLY A CA 1
ATOM 975 C C . GLY A 1 122 ? 30.277 -4.954 -22.823 1.00 46.16 122 GLY A C 1
ATOM 976 O O . GLY A 1 122 ? 31.268 -5.680 -22.802 1.00 46.16 122 GLY A O 1
ATOM 977 N N . GLU A 1 123 ? 29.886 -4.344 -23.943 1.00 48.00 123 GLU A N 1
ATOM 978 C CA . GLU A 1 123 ? 30.554 -4.571 -25.232 1.00 48.00 123 GLU A CA 1
ATOM 979 C C . GLU A 1 123 ? 30.759 -3.258 -25.990 1.00 48.00 123 GLU A C 1
ATOM 981 O O . GLU A 1 123 ? 29.819 -2.693 -26.541 1.00 48.00 123 GLU A O 1
ATOM 986 N N . GLY A 1 124 ? 32.013 -2.802 -26.045 1.00 45.12 124 GLY A N 1
ATOM 987 C CA . GLY A 1 124 ? 32.453 -1.806 -27.019 1.00 45.12 124 GLY A CA 1
ATOM 988 C C . GLY A 1 124 ? 33.375 -0.741 -26.447 1.00 45.12 124 GLY A C 1
ATOM 989 O O . GLY A 1 124 ? 32.905 0.332 -26.107 1.00 45.12 124 GLY A O 1
ATOM 990 N N . GLU A 1 125 ? 34.672 -1.046 -26.370 1.00 44.06 125 GLU A N 1
ATOM 991 C CA . GLU A 1 125 ? 35.760 -0.159 -26.819 1.00 44.06 125 GLU A CA 1
ATOM 992 C C . GLU A 1 125 ? 37.096 -0.892 -26.629 1.00 44.06 125 GLU A C 1
ATOM 994 O O . GLU A 1 125 ? 37.641 -1.015 -25.534 1.00 44.06 125 GLU A O 1
ATOM 999 N N . GLY A 1 126 ? 37.583 -1.468 -27.725 1.00 41.31 126 GLY A N 1
ATOM 1000 C CA . GLY A 1 126 ? 38.834 -2.211 -27.782 1.00 41.31 126 GLY A CA 1
ATOM 1001 C C . GLY A 1 126 ? 39.308 -2.389 -29.218 1.00 41.31 126 GLY A C 1
ATOM 1002 O O . GLY A 1 126 ? 39.758 -3.470 -29.572 1.00 41.31 126 GLY A O 1
ATOM 1003 N N . GLU A 1 127 ? 39.175 -1.351 -30.042 1.00 46.53 127 GLU A N 1
ATOM 1004 C CA . GLU A 1 127 ? 39.805 -1.276 -31.363 1.00 46.53 127 GLU A CA 1
ATOM 1005 C C . GLU A 1 127 ? 40.399 0.125 -31.548 1.00 46.53 127 GLU A C 1
ATOM 1007 O O . GLU A 1 127 ? 39.868 0.951 -32.281 1.00 46.53 127 GLU A O 1
ATOM 1012 N N . ASP A 1 128 ? 41.518 0.386 -30.867 1.00 38.75 128 ASP A N 1
ATOM 1013 C CA . ASP A 1 128 ? 42.437 1.447 -31.282 1.00 38.75 128 ASP A CA 1
ATOM 1014 C C . ASP A 1 128 ? 43.444 0.860 -32.278 1.00 38.75 128 ASP A C 1
ATOM 1016 O O . ASP A 1 128 ? 44.458 0.240 -31.950 1.00 38.75 128 ASP A O 1
ATOM 1020 N N . GLU A 1 129 ? 43.049 1.036 -33.530 1.00 45.62 129 GLU A N 1
ATOM 1021 C CA . GLU A 1 129 ? 43.837 1.223 -34.739 1.00 45.62 129 GLU A CA 1
ATOM 1022 C C . GLU A 1 129 ? 45.276 1.739 -34.504 1.00 45.62 129 GLU A C 1
ATOM 1024 O O . GLU A 1 129 ? 45.497 2.854 -34.032 1.00 45.62 129 GLU A O 1
ATOM 1029 N N . LEU A 1 130 ? 46.278 0.953 -34.918 1.00 38.56 130 LEU A N 1
ATOM 1030 C CA . LEU A 1 130 ? 47.632 1.438 -35.212 1.00 38.56 130 LEU A CA 1
ATOM 1031 C C . LEU A 1 130 ? 48.068 0.901 -36.580 1.00 38.56 130 LEU A C 1
ATOM 1033 O O . LEU A 1 130 ? 48.694 -0.156 -36.680 1.00 38.56 130 LEU A O 1
ATOM 1037 N N . ASP A 1 131 ? 47.738 1.649 -37.634 1.00 36.25 131 ASP A N 1
ATOM 1038 C CA . ASP A 1 131 ? 48.401 1.548 -38.935 1.00 36.25 131 ASP A CA 1
ATOM 1039 C C . ASP A 1 131 ? 49.636 2.467 -38.950 1.00 36.25 131 ASP A C 1
ATOM 1041 O O . ASP A 1 131 ? 49.572 3.657 -38.635 1.00 36.25 131 ASP A O 1
ATOM 1045 N N . GLY A 1 132 ? 50.788 1.900 -39.296 1.00 36.50 132 GLY A N 1
ATOM 1046 C CA . GLY A 1 132 ? 52.060 2.600 -39.422 1.00 36.50 132 GLY A CA 1
ATOM 1047 C C . GLY A 1 132 ? 52.920 1.905 -40.481 1.00 36.50 132 GLY A C 1
ATOM 1048 O O . GLY A 1 132 ? 53.118 0.689 -40.400 1.00 36.50 132 GLY A O 1
ATOM 1049 N N . PRO A 1 133 ? 53.454 2.619 -41.490 1.00 43.44 133 PRO A N 1
ATOM 1050 C CA . PRO A 1 133 ? 54.049 1.966 -42.642 1.00 43.44 133 PRO A CA 1
ATOM 1051 C C . PRO A 1 133 ? 55.508 1.558 -42.388 1.00 43.44 133 PRO A C 1
ATOM 1053 O O . PRO A 1 133 ? 56.367 2.388 -42.113 1.00 43.44 133 PRO A O 1
ATOM 1056 N N . GLY A 1 134 ? 55.793 0.274 -42.618 1.00 39.12 134 GLY A N 1
ATOM 1057 C CA . GLY A 1 134 ? 57.020 -0.203 -43.264 1.00 39.12 134 GLY A CA 1
ATOM 1058 C C . GLY A 1 134 ? 58.319 -0.265 -42.449 1.00 39.12 134 GLY A C 1
ATOM 1059 O O . GLY A 1 134 ? 59.054 0.711 -42.359 1.00 39.12 134 GLY A O 1
ATOM 1060 N N . ALA A 1 135 ? 58.736 -1.484 -42.090 1.00 37.47 135 ALA A N 1
ATOM 1061 C CA . ALA A 1 135 ? 60.151 -1.870 -42.109 1.00 37.47 135 ALA A CA 1
ATOM 1062 C C . ALA A 1 135 ? 60.317 -3.388 -42.329 1.00 37.47 135 ALA A C 1
ATOM 1064 O O . ALA A 1 135 ? 59.777 -4.211 -41.597 1.00 37.47 135 ALA A O 1
ATOM 1065 N N . ARG A 1 136 ? 61.080 -3.737 -43.374 1.00 46.34 136 ARG A N 1
ATOM 1066 C CA . ARG A 1 136 ? 61.630 -5.076 -43.684 1.00 46.34 136 ARG A CA 1
ATOM 1067 C C . ARG A 1 136 ? 62.555 -5.517 -42.523 1.00 46.34 136 ARG A C 1
ATOM 1069 O O . ARG A 1 136 ? 63.067 -4.660 -41.818 1.00 46.34 136 ARG A O 1
ATOM 1076 N N . VAL A 1 137 ? 62.869 -6.788 -42.266 1.00 43.34 137 VAL A N 1
ATOM 1077 C CA . VAL A 1 137 ? 63.673 -7.723 -43.078 1.00 43.34 137 VAL A CA 1
ATOM 1078 C C . VAL A 1 137 ? 63.663 -9.092 -42.371 1.00 43.34 137 VAL A C 1
ATOM 1080 O O . VAL A 1 137 ? 63.765 -9.172 -41.151 1.00 43.34 137 VAL A O 1
ATOM 1083 N N . SER A 1 138 ? 63.592 -10.167 -43.158 1.00 41.50 138 SER A N 1
ATOM 1084 C CA . SER A 1 138 ? 63.820 -11.560 -42.754 1.00 41.50 138 SER A CA 1
ATOM 1085 C C . SER A 1 138 ? 65.305 -11.929 -42.631 1.00 41.50 138 SER A C 1
ATOM 1087 O O . SER A 1 138 ? 66.069 -11.591 -43.532 1.00 41.50 138 SER A O 1
ATOM 1089 N N . ARG A 1 139 ? 65.632 -12.749 -41.616 1.00 41.91 139 ARG A N 1
ATOM 1090 C CA . ARG A 1 139 ? 66.627 -13.863 -41.523 1.00 41.91 139 ARG A CA 1
ATOM 1091 C C . ARG A 1 139 ? 67.302 -13.821 -40.144 1.00 41.91 139 ARG A C 1
ATOM 1093 O O . ARG A 1 139 ? 67.726 -12.757 -39.730 1.00 41.91 139 ARG A O 1
ATOM 1100 N N . ALA A 1 140 ? 67.271 -14.858 -39.303 1.00 38.62 140 ALA A N 1
ATOM 1101 C CA . ALA A 1 140 ? 67.766 -16.235 -39.452 1.00 38.62 140 ALA A CA 1
ATOM 1102 C C . ALA A 1 140 ? 69.279 -16.309 -39.751 1.00 38.62 140 ALA A C 1
ATOM 1104 O O . ALA A 1 140 ? 69.675 -16.159 -40.908 1.00 38.62 140 ALA A O 1
ATOM 1105 N N . LEU A 1 141 ? 70.021 -16.658 -38.684 1.00 46.66 141 LEU A N 1
ATOM 1106 C CA . LEU A 1 141 ? 71.471 -16.869 -38.510 1.00 46.66 141 LEU A CA 1
ATOM 1107 C C . LEU A 1 141 ? 72.316 -15.612 -38.275 1.00 46.66 141 LEU A C 1
ATOM 1109 O O . LEU A 1 141 ? 72.514 -14.830 -39.227 1.00 46.66 141 LEU A O 1
#

Foldseek 3Di:
DDPDDPPDPDLVSVLLVQVLLQLFPQLLVLLLQLQVQLVVLVVCCVVPVCSNVCNCVSNCVSNVCSNVPPSVDDHCCVVVVVSNVVNSVVSNVCVVVVNCVVSSVVSVVVVVVVVVVVVPPPDDDDDDDDDDDDDDDDDDD

Sequence (141 aa):
MSEHTPKMTTFEEFWPYYVSQHLDPTCRKLHFVGTSLALGCLALAPFKPSALLAAPVFGYGFAWAGHALFEKNRPATFTHPLWSLRGDFRMWWLTCQGRMEPELERARAMFAEYMAGATGEGEGEGEDELDGPGARVSRAL

Organism: Haliangium ochraceum (strain DSM 14365 / JCM 11303 / SMP-2) (NCBI:txid502025)